Protein AF-F3GLW6-F1 (afdb_monomer_lite)

Secondary structure (DSSP, 8-state):
------------------HHHHHHHHHHHHHHHHHHHHHHTT-PPPPPPHHHHHHHHHS--TTTHHHHHHHHHHHHTT--SS-------HHHHHHHHHHHHHHHHHHHHHHHHHHT-

Radius of gyration: 22.94 Å; chains: 1; bounding box: 58×54×59 Å

Structure (mmCIF, N/CA/C/O backbone):
data_AF-F3GLW6-F1
#
_entry.id   AF-F3GLW6-F1
#
loop_
_atom_site.group_PDB
_atom_site.id
_atom_site.type_symbol
_atom_site.label_atom_id
_atom_site.label_alt_id
_atom_site.label_comp_id
_atom_site.label_asym_id
_atom_site.label_entity_id
_atom_site.label_seq_id
_atom_site.pdbx_PDB_ins_code
_atom_site.Cartn_x
_atom_site.Cartn_y
_atom_site.Cartn_z
_atom_site.occupancy
_atom_site.B_iso_or_equiv
_atom_site.auth_seq_id
_atom_site.auth_comp_id
_atom_site.auth_asym_id
_atom_site.auth_atom_id
_atom_site.pdbx_PDB_model_num
ATOM 1 N N . MET A 1 1 ? -41.812 40.020 32.770 1.00 47.31 1 MET A N 1
ATOM 2 C CA . MET A 1 1 ? -42.543 38.730 32.691 1.00 47.31 1 MET A CA 1
ATOM 3 C C . MET A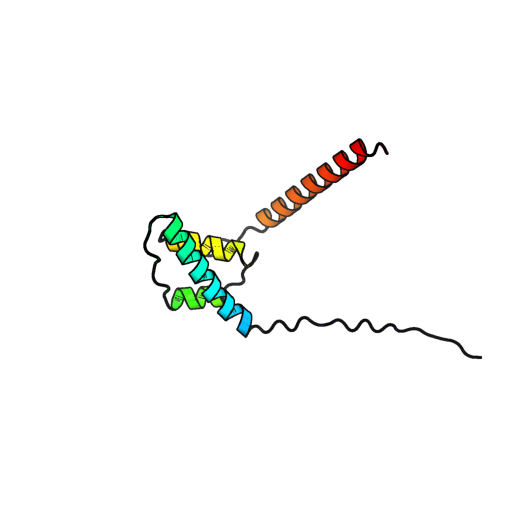 1 1 ? -42.822 38.491 31.211 1.00 47.31 1 MET A C 1
ATOM 5 O O . MET A 1 1 ? -43.441 39.357 30.624 1.00 47.31 1 MET A O 1
ATOM 9 N N . LYS A 1 2 ? -42.332 37.466 30.512 1.00 41.66 2 LYS A N 1
ATOM 10 C CA . LYS A 1 2 ? -41.922 36.108 30.886 1.00 41.66 2 LYS A CA 1
ATOM 11 C C . LYS A 1 2 ? -40.622 35.681 30.181 1.00 41.66 2 LYS A C 1
ATOM 13 O O . LYS A 1 2 ? -40.258 36.216 29.143 1.00 41.66 2 LYS A O 1
ATOM 18 N N . THR A 1 3 ? -39.999 34.719 30.840 1.00 45.59 3 THR A N 1
ATOM 19 C CA . THR A 1 3 ? -38.778 33.944 30.602 1.00 45.59 3 THR A CA 1
ATOM 20 C C . THR A 1 3 ? -38.964 32.830 29.555 1.00 45.59 3 THR A C 1
ATOM 22 O O . THR A 1 3 ? -40.109 32.522 29.213 1.00 45.59 3 THR A O 1
ATOM 25 N N . THR A 1 4 ? -37.827 32.191 29.210 1.00 43.56 4 THR A N 1
ATOM 26 C CA . THR A 1 4 ? -37.637 30.807 28.689 1.00 43.56 4 THR A CA 1
ATOM 27 C C . THR A 1 4 ? -37.522 30.749 27.157 1.00 43.56 4 THR A C 1
ATOM 29 O O . THR A 1 4 ? -38.322 31.377 26.475 1.00 43.56 4 THR A O 1
ATOM 32 N N . ASP A 1 5 ? -36.598 30.057 26.489 1.00 40.28 5 ASP A N 1
ATOM 33 C CA . ASP A 1 5 ? -35.423 29.204 26.771 1.00 40.28 5 ASP A CA 1
ATOM 34 C C . ASP A 1 5 ? -34.656 29.206 25.429 1.00 40.28 5 ASP A C 1
ATOM 36 O O . ASP A 1 5 ? -35.273 29.276 24.366 1.00 40.28 5 ASP A O 1
ATOM 40 N N . ASP A 1 6 ? -33.337 29.320 25.406 1.00 44.78 6 ASP A N 1
ATOM 41 C CA . ASP A 1 6 ? -32.449 28.170 25.188 1.00 44.78 6 ASP A CA 1
ATOM 42 C C . ASP A 1 6 ? -32.729 27.357 23.904 1.00 44.78 6 ASP A C 1
ATOM 44 O O . ASP A 1 6 ? -33.646 26.542 23.814 1.00 44.78 6 ASP A O 1
ATOM 48 N N . SER A 1 7 ? -31.892 27.572 22.888 1.00 35.91 7 SER A N 1
ATOM 49 C CA . SER A 1 7 ? -31.453 26.503 21.984 1.00 35.91 7 SER A CA 1
ATOM 50 C C . SER A 1 7 ? -30.299 26.998 21.129 1.00 35.91 7 SER A C 1
ATOM 52 O O . SER A 1 7 ? -30.454 27.551 20.038 1.00 35.91 7 SER A O 1
ATOM 54 N N . VAL A 1 8 ? -29.102 26.753 21.655 1.00 41.91 8 VAL A N 1
ATOM 55 C CA . VAL A 1 8 ? -27.869 26.637 20.884 1.00 41.91 8 VAL A CA 1
ATOM 56 C C . VAL A 1 8 ? -28.049 25.477 19.901 1.00 41.91 8 VAL A C 1
ATOM 58 O O . VAL A 1 8 ? -27.806 24.315 20.218 1.00 41.91 8 VAL A O 1
ATOM 61 N N . ALA A 1 9 ? -28.493 25.782 18.684 1.00 38.16 9 ALA A N 1
ATOM 62 C CA . ALA A 1 9 ? -28.455 24.828 17.588 1.00 38.16 9 ALA A CA 1
ATOM 63 C C . ALA A 1 9 ? -27.009 24.726 17.084 1.00 38.16 9 ALA A C 1
ATOM 65 O O . ALA A 1 9 ? -26.568 25.468 16.204 1.00 38.16 9 ALA A O 1
ATOM 66 N N . VAL A 1 10 ? -26.265 23.786 17.672 1.00 39.03 10 VAL A N 1
ATOM 67 C CA . VAL A 1 10 ? -25.039 23.220 17.106 1.00 39.03 10 VAL A CA 1
ATOM 68 C C . VAL A 1 10 ? -25.405 22.617 15.750 1.00 39.03 10 VAL A C 1
ATOM 70 O O . VAL A 1 10 ? -25.846 21.475 15.649 1.00 39.03 10 VAL A O 1
ATOM 73 N N . ALA A 1 11 ? -25.267 23.407 14.687 1.00 39.84 11 ALA A N 1
ATOM 74 C CA . ALA A 1 11 ? -25.414 22.928 13.325 1.00 39.84 11 ALA A CA 1
ATOM 75 C C . ALA A 1 11 ? -24.222 22.019 13.006 1.00 39.84 11 ALA A C 1
ATOM 77 O O . ALA A 1 11 ? -23.144 22.469 12.609 1.00 39.84 11 ALA A O 1
ATOM 78 N N . SER A 1 12 ? -24.432 20.720 13.214 1.00 41.44 12 SER A N 1
ATOM 79 C CA . SER A 1 12 ? -23.571 19.631 12.780 1.00 41.44 12 SER A CA 1
ATOM 80 C C . SER A 1 12 ? -23.203 19.832 11.312 1.00 41.44 12 SER A C 1
ATOM 82 O O . SER A 1 12 ? -24.010 19.615 10.405 1.00 41.44 12 SER A O 1
ATOM 84 N N . LYS A 1 13 ? -21.966 20.268 11.056 1.00 44.78 13 LYS A N 1
ATOM 85 C CA . LYS A 1 13 ? -21.407 20.307 9.709 1.00 44.78 13 LYS A CA 1
ATOM 86 C C . LYS A 1 13 ? -21.189 18.863 9.267 1.00 44.78 13 LYS A C 1
ATOM 88 O O . LYS A 1 13 ? -20.127 18.286 9.484 1.00 44.78 13 LYS A O 1
ATOM 93 N N . GLY A 1 14 ? -22.228 18.274 8.676 1.00 39.94 14 GLY A N 1
ATOM 94 C CA . GLY A 1 14 ? -22.143 17.003 7.973 1.00 39.94 14 GLY A CA 1
ATOM 95 C C . GLY A 1 14 ? -20.972 17.064 7.000 1.00 39.94 14 GLY A C 1
ATOM 96 O O . GLY A 1 14 ? -20.928 17.933 6.121 1.00 39.94 14 GLY A O 1
ATOM 97 N N . ARG A 1 15 ? -19.984 16.189 7.207 1.00 46.59 15 ARG A N 1
ATOM 98 C CA . ARG A 1 15 ? -18.874 16.025 6.275 1.00 46.59 15 ARG A CA 1
ATOM 99 C C . ARG A 1 15 ? -19.473 15.586 4.944 1.00 46.59 15 ARG A C 1
ATOM 101 O O . ARG A 1 15 ? -19.946 14.462 4.810 1.00 46.59 15 ARG A O 1
ATOM 108 N N . LYS A 1 16 ? -19.499 16.498 3.972 1.00 46.50 16 LYS A N 1
ATOM 109 C CA . LYS A 1 16 ? -19.815 16.178 2.581 1.00 46.50 16 LYS A CA 1
ATOM 110 C C . LYS A 1 16 ? -18.649 15.358 2.030 1.00 46.50 16 LYS A C 1
ATOM 112 O O . LYS A 1 16 ? -17.731 15.911 1.432 1.00 46.50 16 LYS A O 1
ATOM 117 N N . ASN A 1 17 ? -18.644 14.059 2.302 1.00 46.09 17 ASN A N 1
ATOM 118 C CA . ASN A 1 17 ? -17.699 13.134 1.695 1.00 46.09 17 ASN A CA 1
ATOM 119 C C . ASN A 1 17 ? -18.144 12.949 0.242 1.00 46.09 17 ASN A C 1
ATOM 121 O O . ASN A 1 17 ? -19.100 12.231 -0.028 1.00 46.09 17 ASN A O 1
ATOM 125 N N . ASN A 1 18 ? -17.514 13.678 -0.678 1.00 45.91 18 ASN A N 1
ATOM 126 C CA . ASN A 1 18 ? -17.740 13.521 -2.109 1.00 45.91 18 ASN A CA 1
ATOM 127 C C . ASN A 1 18 ? -17.043 12.222 -2.560 1.00 45.91 18 ASN A C 1
ATOM 129 O O . ASN A 1 18 ? -15.812 12.190 -2.536 1.00 45.91 18 ASN A O 1
ATOM 133 N N . PRO A 1 19 ? -17.769 11.154 -2.938 1.00 53.59 19 PRO A N 1
ATOM 134 C CA . PRO A 1 19 ? -17.175 9.832 -3.159 1.00 53.59 19 PRO A CA 1
ATOM 135 C C . PRO A 1 19 ? -16.266 9.768 -4.393 1.00 53.59 19 PRO A C 1
ATOM 137 O O . PRO A 1 19 ? -15.425 8.880 -4.483 1.00 53.59 19 PRO A O 1
ATOM 140 N N . GLU A 1 20 ? -16.416 10.692 -5.343 1.00 52.59 20 GLU A N 1
ATOM 141 C CA . GLU A 1 20 ? -15.638 10.679 -6.588 1.00 52.59 20 GLU A CA 1
ATOM 142 C C . GLU A 1 20 ? -14.178 11.077 -6.364 1.00 52.59 20 GLU A C 1
ATOM 144 O O . GLU A 1 20 ? -13.276 10.391 -6.836 1.00 52.59 20 GLU A O 1
ATOM 149 N N . LYS A 1 21 ? -13.937 12.106 -5.541 1.00 54.62 21 LYS A N 1
ATOM 150 C CA . LYS A 1 21 ? -12.588 12.645 -5.320 1.00 54.62 21 LYS A CA 1
ATOM 151 C C . LYS A 1 21 ? -11.664 11.623 -4.649 1.00 54.62 21 LYS A C 1
ATOM 153 O O . LYS A 1 21 ? -10.510 11.478 -5.020 1.00 54.62 21 LYS A O 1
ATOM 158 N N . THR A 1 22 ? -12.203 10.842 -3.714 1.00 65.00 22 THR A N 1
ATOM 159 C CA . THR A 1 22 ? -11.427 9.845 -2.964 1.00 65.00 22 THR A CA 1
ATOM 160 C C . THR A 1 22 ? -10.970 8.671 -3.832 1.00 65.00 22 THR A C 1
ATOM 162 O O . THR A 1 22 ? -9.912 8.106 -3.577 1.00 65.00 22 THR A O 1
ATOM 165 N N . ARG A 1 23 ? -11.739 8.291 -4.860 1.00 71.12 23 ARG A N 1
ATOM 166 C CA . ARG A 1 23 ? -11.406 7.147 -5.729 1.00 71.12 23 ARG A CA 1
ATOM 167 C C . ARG A 1 23 ? -10.251 7.455 -6.675 1.00 71.12 23 ARG A C 1
ATOM 169 O O . ARG A 1 23 ? -9.407 6.595 -6.904 1.00 71.12 23 ARG A O 1
ATOM 176 N N . GLU A 1 24 ? -10.213 8.674 -7.199 1.00 73.88 24 GLU A N 1
ATOM 177 C CA . GLU A 1 24 ? -9.127 9.155 -8.058 1.00 73.88 24 GLU A CA 1
ATOM 178 C C . GLU A 1 24 ? -7.832 9.336 -7.255 1.00 73.88 24 GLU A C 1
ATOM 180 O O . GLU A 1 24 ? -6.763 8.914 -7.702 1.00 73.88 24 GLU A O 1
ATOM 185 N N . ASP A 1 25 ? -7.945 9.852 -6.026 1.00 84.19 25 ASP A N 1
ATOM 186 C CA . ASP A 1 25 ? -6.822 9.985 -5.093 1.00 84.19 25 ASP A CA 1
ATOM 187 C C . ASP A 1 25 ? -6.194 8.615 -4.749 1.00 84.19 25 ASP A C 1
ATOM 189 O O . ASP A 1 25 ? -4.973 8.511 -4.622 1.00 84.19 25 ASP A O 1
ATOM 193 N N . ILE A 1 26 ? -6.995 7.543 -4.636 1.00 87.88 26 ILE A N 1
ATOM 194 C CA . ILE A 1 26 ? -6.500 6.182 -4.346 1.00 87.88 26 ILE A CA 1
ATOM 195 C C . ILE A 1 26 ? -5.554 5.682 -5.441 1.00 87.88 26 ILE A C 1
ATOM 197 O O . ILE A 1 26 ? -4.499 5.135 -5.119 1.00 87.88 26 ILE A O 1
ATOM 201 N N . LEU A 1 27 ? -5.900 5.862 -6.718 1.00 88.56 27 LEU A N 1
ATOM 202 C CA . LEU A 1 27 ? -5.057 5.394 -7.822 1.00 88.56 27 LEU A CA 1
ATOM 203 C C . LEU A 1 27 ? -3.743 6.177 -7.898 1.00 88.56 27 LEU A C 1
ATOM 205 O O . LEU A 1 27 ? -2.681 5.566 -7.982 1.00 88.56 27 LEU A O 1
ATOM 209 N N . GLN A 1 28 ? -3.797 7.506 -7.780 1.00 89.06 28 GLN A N 1
ATOM 210 C CA . GLN A 1 28 ? -2.589 8.342 -7.776 1.00 89.06 28 GLN A CA 1
ATOM 211 C C . GLN A 1 28 ? -1.657 7.982 -6.614 1.00 89.06 28 GLN A C 1
ATOM 213 O O . GLN A 1 28 ? -0.441 7.859 -6.776 1.00 89.06 28 GLN A O 1
ATOM 218 N N . LEU A 1 29 ? -2.229 7.778 -5.427 1.00 90.56 29 LEU A N 1
ATOM 219 C CA . LEU A 1 29 ? -1.463 7.429 -4.240 1.00 90.56 29 LEU A CA 1
ATOM 220 C C . LEU A 1 29 ? -0.883 6.010 -4.336 1.00 90.56 29 LEU A C 1
ATOM 222 O O . LEU A 1 29 ? 0.249 5.775 -3.908 1.00 90.56 29 LEU A O 1
ATOM 226 N N . PHE A 1 30 ? -1.627 5.078 -4.934 1.00 91.75 30 PHE A N 1
ATOM 227 C CA . PHE A 1 30 ? -1.145 3.735 -5.230 1.00 91.75 30 PHE A CA 1
ATOM 228 C C . PHE A 1 30 ? 0.059 3.767 -6.172 1.00 91.75 30 PHE A C 1
ATOM 230 O O . PHE A 1 30 ? 1.081 3.160 -5.862 1.00 91.75 30 PHE A O 1
ATOM 237 N N . GLU A 1 31 ? -0.037 4.494 -7.288 1.00 91.88 31 GLU A N 1
ATOM 238 C CA . GLU A 1 31 ? 1.053 4.634 -8.259 1.00 91.88 31 GLU A CA 1
ATOM 239 C C . GLU A 1 31 ? 2.311 5.213 -7.611 1.00 91.88 31 GLU A C 1
ATOM 241 O O . GLU A 1 31 ? 3.408 4.682 -7.792 1.00 91.88 31 GLU A O 1
ATOM 246 N N . HIS A 1 32 ? 2.152 6.246 -6.784 1.00 93.06 32 HIS A N 1
ATOM 247 C CA . HIS A 1 32 ? 3.254 6.824 -6.023 1.00 93.06 32 HIS A CA 1
ATOM 248 C C . HIS A 1 32 ? 3.931 5.791 -5.103 1.00 93.06 32 HIS A C 1
ATOM 250 O O . HIS A 1 32 ? 5.159 5.664 -5.094 1.00 93.06 32 HIS A O 1
ATOM 256 N N . PHE A 1 33 ? 3.156 5.005 -4.346 1.00 93.06 33 PHE A N 1
ATOM 257 C CA . PHE A 1 33 ? 3.727 3.950 -3.502 1.00 93.06 33 PHE A CA 1
ATOM 258 C C . PHE A 1 33 ? 4.340 2.810 -4.307 1.00 93.06 33 PHE A C 1
ATOM 260 O O . PHE A 1 33 ? 5.356 2.258 -3.883 1.00 93.06 33 PHE A O 1
ATOM 267 N N . LEU A 1 34 ? 3.766 2.467 -5.456 1.00 93.25 34 LEU A N 1
ATOM 268 C CA . LEU A 1 34 ? 4.300 1.450 -6.346 1.00 93.25 34 LEU A CA 1
ATOM 269 C C . LEU A 1 34 ? 5.677 1.861 -6.868 1.00 93.25 34 LEU A C 1
ATOM 271 O O . LEU A 1 34 ? 6.611 1.067 -6.792 1.00 93.25 34 LEU A O 1
ATOM 275 N N . GLN A 1 35 ? 5.831 3.108 -7.315 1.00 93.12 35 GLN A N 1
ATOM 276 C CA . GLN A 1 35 ? 7.117 3.656 -7.751 1.00 93.12 35 GLN A CA 1
ATOM 277 C C . GLN A 1 35 ? 8.153 3.630 -6.622 1.00 93.12 35 GLN A C 1
ATOM 279 O O . GLN A 1 35 ? 9.236 3.077 -6.798 1.00 93.12 35 GLN A O 1
ATOM 284 N N . LEU A 1 36 ? 7.804 4.143 -5.436 1.00 93.81 36 LEU A N 1
ATOM 285 C CA . LEU A 1 36 ? 8.674 4.112 -4.252 1.00 93.81 36 LEU A CA 1
ATOM 286 C C . LEU A 1 36 ? 9.112 2.693 -3.879 1.00 93.81 36 LEU A C 1
ATOM 288 O O . LEU A 1 36 ? 10.271 2.460 -3.540 1.00 93.81 36 LEU A O 1
ATOM 292 N N . SER A 1 37 ? 8.181 1.743 -3.927 1.00 91.94 37 SER A N 1
ATOM 293 C CA . SER A 1 37 ? 8.445 0.345 -3.588 1.00 91.94 37 SER A CA 1
ATOM 294 C C . SER A 1 37 ? 9.348 -0.310 -4.624 1.00 91.94 37 SER A C 1
ATOM 296 O O . SER A 1 37 ? 10.296 -0.996 -4.259 1.00 91.94 37 SER A O 1
ATOM 298 N N . SER A 1 38 ? 9.095 -0.051 -5.905 1.00 91.75 38 SER A N 1
ATOM 299 C CA . SER A 1 38 ? 9.880 -0.589 -7.018 1.00 91.75 38 SER A CA 1
ATOM 300 C C . SER A 1 38 ? 11.319 -0.070 -6.971 1.00 91.75 38 SER A C 1
ATOM 302 O O . SER A 1 38 ? 12.251 -0.865 -7.029 1.00 91.75 38 SER A O 1
ATOM 304 N N . LEU A 1 39 ? 11.507 1.228 -6.695 1.00 93.12 39 LEU A N 1
ATOM 305 C CA . LEU A 1 39 ? 12.823 1.824 -6.432 1.00 93.12 39 LEU A CA 1
ATOM 306 C C . LEU A 1 39 ? 13.521 1.176 -5.228 1.00 93.12 39 LEU A C 1
ATOM 308 O O . LEU A 1 39 ? 14.699 0.841 -5.300 1.00 93.12 39 LEU A O 1
ATOM 312 N N . ARG A 1 40 ? 12.799 0.966 -4.119 1.00 92.56 40 ARG A N 1
ATOM 313 C CA . ARG A 1 40 ? 13.353 0.343 -2.904 1.00 92.56 40 ARG A CA 1
ATOM 314 C C . ARG A 1 40 ? 13.800 -1.101 -3.133 1.00 92.56 40 ARG A C 1
ATOM 316 O O . ARG A 1 40 ? 14.718 -1.563 -2.463 1.00 92.56 40 ARG A O 1
ATOM 323 N N . PHE A 1 41 ? 13.125 -1.818 -4.025 1.00 91.25 41 PHE A N 1
ATOM 324 C CA . PHE A 1 41 ? 13.413 -3.215 -4.335 1.00 91.25 41 PHE A CA 1
ATOM 325 C C . PHE A 1 41 ? 14.319 -3.401 -5.558 1.00 91.25 41 PHE A C 1
ATOM 327 O O . PHE A 1 41 ? 14.571 -4.548 -5.920 1.00 91.25 41 PHE A O 1
ATOM 334 N N . ASP A 1 42 ? 14.797 -2.308 -6.163 1.00 92.38 42 ASP A N 1
ATOM 335 C CA . ASP A 1 42 ? 15.574 -2.302 -7.409 1.00 92.38 42 ASP A CA 1
ATOM 336 C C . ASP A 1 42 ? 14.877 -3.090 -8.533 1.00 92.38 42 ASP A C 1
ATOM 338 O O . ASP A 1 42 ? 15.432 -3.984 -9.173 1.00 92.38 42 ASP A O 1
ATOM 342 N N . ARG A 1 43 ? 13.581 -2.810 -8.711 1.00 89.44 43 ARG A N 1
ATOM 343 C CA . ARG A 1 43 ? 12.719 -3.446 -9.712 1.00 89.44 43 ARG A CA 1
ATOM 344 C C . ARG A 1 43 ? 12.015 -2.415 -10.570 1.00 89.44 43 ARG A C 1
ATOM 346 O O . ARG A 1 43 ? 11.766 -1.287 -10.150 1.00 89.44 43 ARG A O 1
ATOM 353 N N . GLU A 1 44 ? 11.642 -2.845 -11.766 1.00 87.31 44 GLU A N 1
ATOM 354 C CA . GLU A 1 44 ? 10.768 -2.067 -12.631 1.00 87.31 44 GLU A CA 1
ATOM 355 C C . GLU A 1 44 ? 9.326 -2.111 -12.097 1.00 87.31 44 GLU A C 1
ATOM 357 O O . GLU A 1 44 ? 8.848 -3.193 -11.728 1.00 87.31 44 GLU A O 1
ATOM 362 N N . PRO A 1 45 ? 8.625 -0.964 -12.017 1.00 86.12 45 PRO A N 1
ATOM 363 C CA . PRO A 1 45 ? 7.253 -0.935 -11.544 1.00 86.12 45 PRO A CA 1
ATOM 364 C C . PRO A 1 45 ? 6.339 -1.727 -12.491 1.00 86.12 45 PRO A C 1
ATOM 366 O O . PRO A 1 45 ? 6.280 -1.423 -13.684 1.00 86.12 45 PRO A O 1
ATOM 369 N N . PRO A 1 46 ? 5.601 -2.729 -11.984 1.00 86.38 46 PRO A N 1
ATOM 370 C CA . PRO A 1 46 ? 4.670 -3.492 -12.800 1.00 86.38 46 PRO A CA 1
ATOM 371 C C . PRO A 1 46 ? 3.530 -2.612 -13.313 1.00 86.38 46 PRO A C 1
ATOM 373 O O . PRO A 1 46 ? 3.055 -1.704 -12.629 1.00 86.38 46 PRO A O 1
ATOM 376 N N . VAL A 1 47 ? 3.059 -2.916 -14.522 1.00 86.00 47 VAL A N 1
ATOM 377 C CA . VAL A 1 47 ? 1.950 -2.191 -15.146 1.00 86.00 47 VAL A CA 1
ATOM 378 C C . VAL A 1 47 ? 0.651 -2.492 -14.403 1.00 86.00 47 VAL A C 1
ATOM 380 O O . VAL A 1 47 ? 0.293 -3.651 -14.187 1.00 86.00 47 VAL A O 1
ATOM 383 N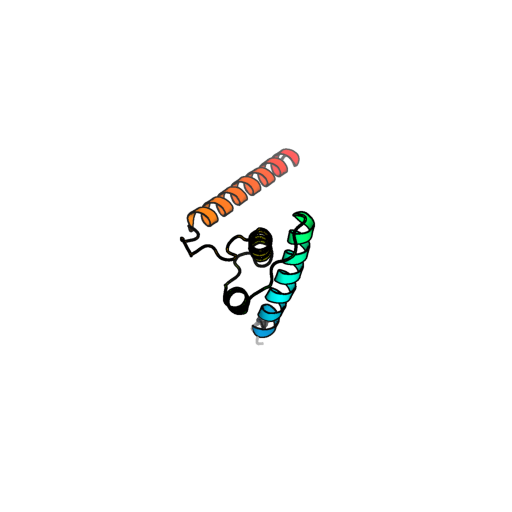 N . LEU A 1 48 ? -0.072 -1.434 -14.042 1.00 85.56 48 LEU A N 1
ATOM 384 C CA . LEU A 1 48 ? -1.400 -1.540 -13.457 1.00 85.56 48 LEU A CA 1
ATOM 385 C C . LEU A 1 48 ? -2.414 -1.935 -14.541 1.00 85.56 48 LEU A C 1
ATOM 387 O O . LEU A 1 48 ? -2.637 -1.185 -15.493 1.00 85.56 48 LEU A O 1
ATOM 391 N N . ASP A 1 49 ? -3.044 -3.101 -14.408 1.00 87.00 49 ASP A N 1
ATOM 392 C CA . ASP A 1 49 ? -4.109 -3.518 -15.318 1.00 87.00 49 ASP A CA 1
ATOM 393 C C . ASP A 1 49 ? -5.474 -2.932 -14.908 1.00 87.00 49 ASP A C 1
ATOM 395 O O . ASP A 1 49 ? -5.696 -2.478 -13.780 1.00 87.00 49 ASP A O 1
ATOM 399 N N . ARG A 1 50 ? -6.427 -2.938 -15.849 1.00 85.19 50 ARG A N 1
ATOM 400 C CA . ARG A 1 50 ? -7.765 -2.363 -15.630 1.00 85.19 50 ARG A CA 1
ATOM 401 C C . ARG A 1 50 ? -8.555 -3.109 -14.545 1.00 85.19 50 ARG A C 1
ATOM 403 O O . ARG A 1 50 ? -9.407 -2.521 -13.884 1.00 85.19 50 ARG A O 1
ATOM 410 N N . GLN A 1 51 ? -8.297 -4.403 -14.365 1.00 85.06 51 GLN A N 1
ATOM 411 C CA . GLN A 1 51 ? -8.962 -5.196 -13.337 1.00 85.06 51 GLN A CA 1
ATOM 412 C C . GLN A 1 51 ? -8.454 -4.821 -11.939 1.00 85.06 51 GLN A C 1
ATOM 414 O O . GLN A 1 51 ? -9.263 -4.596 -11.039 1.00 85.06 51 GLN A O 1
ATOM 419 N N . THR A 1 52 ? -7.138 -4.684 -11.754 1.00 85.44 52 THR A N 1
ATOM 420 C CA . THR A 1 52 ? -6.558 -4.249 -10.475 1.00 85.44 52 THR A CA 1
ATOM 421 C C . THR A 1 52 ? -6.955 -2.817 -10.153 1.00 85.44 52 THR A C 1
ATOM 423 O O . THR A 1 52 ? -7.313 -2.549 -9.009 1.00 85.44 52 THR A O 1
ATOM 426 N N . SER A 1 53 ? -6.983 -1.910 -11.137 1.00 88.06 53 SER A N 1
ATOM 427 C CA . SER A 1 53 ? -7.438 -0.533 -10.909 1.00 88.06 53 SER A CA 1
ATOM 428 C C . SER A 1 53 ? -8.899 -0.470 -10.459 1.00 88.06 53 SER A C 1
ATOM 430 O O . SER A 1 53 ? -9.208 0.197 -9.473 1.00 88.06 53 SER A O 1
ATOM 432 N N . SER A 1 54 ? -9.787 -1.236 -11.103 1.00 85.88 54 SER A N 1
ATOM 433 C CA . SER A 1 54 ? -11.186 -1.348 -10.680 1.00 85.88 54 SER A CA 1
ATOM 434 C C . SER A 1 54 ? -11.301 -1.884 -9.252 1.00 85.88 54 SER A C 1
ATOM 436 O O . SER A 1 54 ? -12.074 -1.346 -8.462 1.00 85.88 54 SER A O 1
ATOM 438 N N . ASN A 1 55 ? -10.510 -2.903 -8.902 1.00 85.62 55 ASN A N 1
ATOM 439 C CA . ASN A 1 55 ? -10.505 -3.477 -7.558 1.00 85.62 55 ASN A CA 1
ATOM 440 C C . ASN A 1 55 ? -9.992 -2.481 -6.507 1.00 85.62 55 ASN A C 1
ATOM 442 O O . ASN A 1 55 ? -10.577 -2.382 -5.434 1.00 85.62 55 ASN A O 1
ATOM 446 N N . LEU A 1 56 ? -8.944 -1.705 -6.813 1.00 86.88 56 LEU A N 1
ATOM 447 C CA . LEU A 1 56 ? -8.423 -0.648 -5.932 1.00 86.88 56 LEU A CA 1
ATOM 448 C C . LEU A 1 56 ? -9.480 0.424 -5.641 1.00 86.88 56 LEU A C 1
ATOM 450 O O . LEU A 1 56 ? -9.582 0.898 -4.510 1.00 86.88 56 LEU A O 1
ATOM 454 N N . MET A 1 57 ? -10.286 0.781 -6.643 1.00 85.56 57 MET A N 1
ATOM 455 C CA . MET A 1 57 ? -11.356 1.771 -6.499 1.00 85.56 57 MET A CA 1
ATOM 456 C C . MET A 1 57 ? -12.589 1.238 -5.758 1.00 85.56 57 MET A C 1
ATOM 458 O O . MET A 1 57 ? -13.317 2.030 -5.158 1.00 85.56 57 MET A O 1
ATOM 462 N N . SER A 1 58 ? -12.857 -0.070 -5.828 1.00 83.06 58 SER A N 1
ATOM 463 C CA . SER A 1 58 ? -14.023 -0.698 -5.192 1.00 83.06 58 SER A CA 1
ATOM 464 C C . SER A 1 58 ? -13.756 -1.228 -3.784 1.00 83.06 58 SER A C 1
ATOM 466 O O . SER A 1 58 ? -14.705 -1.582 -3.091 1.00 83.06 58 SER A O 1
ATOM 468 N N . HIS A 1 59 ? -12.492 -1.354 -3.380 1.00 80.88 59 HIS A N 1
ATOM 469 C CA . HIS A 1 59 ? -12.125 -1.895 -2.076 1.00 80.88 59 HIS A CA 1
ATOM 470 C C . HIS A 1 59 ? -12.319 -0.840 -0.980 1.00 80.88 59 HIS A C 1
ATOM 472 O O . HIS A 1 59 ? -11.843 0.290 -1.097 1.00 80.88 59 HIS A O 1
ATOM 478 N N . ASP A 1 60 ? -12.971 -1.221 0.118 1.00 72.44 60 ASP A N 1
ATOM 479 C CA . ASP A 1 60 ? -12.992 -0.404 1.329 1.00 72.44 60 ASP A CA 1
ATOM 480 C C . ASP A 1 60 ? -11.595 -0.440 1.950 1.00 72.44 60 ASP A C 1
ATOM 482 O O . ASP A 1 60 ? -11.050 -1.518 2.152 1.00 72.44 60 ASP A O 1
ATOM 486 N N . TRP A 1 61 ? -10.971 0.703 2.225 1.00 77.19 61 TRP A N 1
ATOM 487 C CA . TRP A 1 61 ? -9.592 0.765 2.728 1.00 77.19 61 TRP A CA 1
ATOM 488 C C . TRP A 1 61 ? -9.557 0.930 4.261 1.00 77.19 61 TRP A C 1
ATOM 490 O O . TRP A 1 61 ? -9.384 2.052 4.746 1.00 77.19 61 TRP A O 1
ATOM 500 N N . PRO A 1 62 ? -9.705 -0.139 5.077 1.00 65.19 62 PRO A N 1
ATOM 501 C CA . PRO A 1 62 ? -9.629 -0.033 6.530 1.00 65.19 62 PRO A CA 1
ATOM 502 C C . PRO A 1 62 ? -8.192 0.320 6.932 1.00 65.19 62 PRO A C 1
ATOM 504 O O . PRO A 1 62 ? -7.282 -0.490 6.813 1.00 65.19 62 PRO A O 1
ATOM 507 N N . GLY A 1 63 ? -7.960 1.559 7.368 1.00 68.69 63 GLY A N 1
ATOM 508 C CA . GLY A 1 63 ? -6.605 2.080 7.606 1.00 68.69 63 GLY A CA 1
ATOM 509 C C . GLY A 1 63 ? -6.015 2.887 6.440 1.00 68.69 63 GLY A C 1
ATOM 510 O O . GLY A 1 63 ? -4.821 3.199 6.470 1.00 68.69 63 GLY A O 1
ATOM 511 N N . ASN A 1 64 ? -6.852 3.251 5.454 1.00 72.06 64 ASN A N 1
ATOM 512 C CA . ASN A 1 64 ? -6.620 4.145 4.311 1.00 72.06 64 ASN A CA 1
ATOM 513 C C . ASN A 1 64 ? -5.249 3.978 3.645 1.00 72.06 64 ASN A C 1
ATOM 515 O O . ASN A 1 64 ? -5.076 3.204 2.710 1.00 72.06 64 ASN A O 1
ATOM 519 N N . VAL A 1 65 ? -4.259 4.724 4.125 1.00 80.12 65 VAL A N 1
ATOM 520 C CA . VAL A 1 65 ? -2.967 4.881 3.456 1.00 80.12 65 VAL A CA 1
ATOM 521 C C . VAL A 1 65 ? -2.029 3.713 3.749 1.00 80.12 65 VAL A C 1
ATOM 523 O O . VAL A 1 65 ? -1.232 3.329 2.893 1.00 80.12 65 VAL A O 1
ATOM 526 N N . ARG A 1 66 ? -2.109 3.126 4.952 1.00 83.06 66 ARG A N 1
ATOM 527 C CA . ARG A 1 66 ? -1.172 2.071 5.359 1.00 83.06 66 ARG A CA 1
ATOM 528 C C . ARG A 1 66 ? -1.434 0.775 4.602 1.00 83.06 66 ARG A C 1
ATOM 530 O O . ARG A 1 66 ? -0.486 0.165 4.119 1.00 83.06 66 ARG A O 1
ATOM 537 N N . GLU A 1 67 ? -2.701 0.395 4.457 1.00 84.81 67 GLU A N 1
ATOM 538 C CA . GLU A 1 67 ? -3.075 -0.780 3.667 1.00 84.81 67 GLU A CA 1
ATOM 539 C C . GLU A 1 67 ? -2.823 -0.561 2.174 1.00 84.81 67 GLU A C 1
ATOM 541 O O . GLU A 1 67 ? -2.250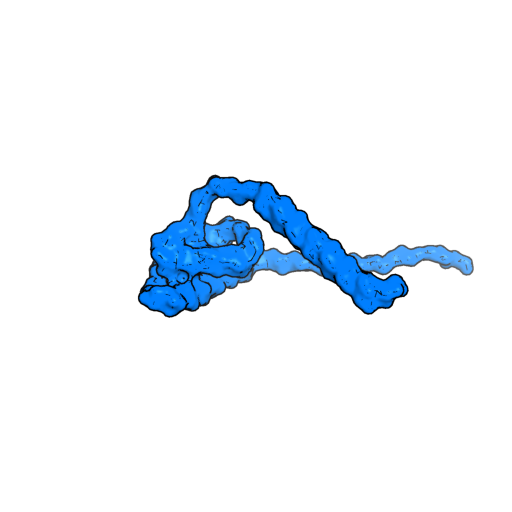 -1.438 1.534 1.00 84.81 67 GLU A O 1
ATOM 546 N N . LEU A 1 68 ? -3.122 0.627 1.630 1.00 87.50 68 LEU A N 1
ATOM 547 C CA . LEU A 1 68 ? -2.815 0.954 0.232 1.00 87.50 68 LEU A CA 1
ATOM 548 C C . LEU A 1 68 ? -1.323 0.800 -0.082 1.00 87.50 68 LEU A C 1
ATOM 550 O O . LEU A 1 68 ? -0.950 0.175 -1.074 1.00 87.50 68 LEU A O 1
ATOM 554 N N . ARG A 1 69 ? -0.460 1.311 0.803 1.00 88.75 69 ARG A N 1
ATOM 555 C CA . ARG A 1 69 ? 0.989 1.124 0.702 1.00 88.75 69 ARG A CA 1
ATOM 556 C C . ARG A 1 69 ? 1.371 -0.354 0.756 1.00 88.75 69 ARG A C 1
ATOM 558 O O . ARG A 1 69 ? 2.200 -0.791 -0.031 1.00 88.75 69 ARG A O 1
ATOM 565 N N . ASN A 1 70 ? 0.777 -1.123 1.664 1.00 88.75 70 ASN A N 1
ATOM 566 C CA . ASN A 1 70 ? 1.067 -2.548 1.824 1.00 88.75 70 ASN A CA 1
ATOM 567 C C . ASN A 1 70 ? 0.703 -3.343 0.556 1.00 88.75 70 ASN A C 1
ATOM 569 O O . ASN A 1 70 ? 1.445 -4.227 0.127 1.00 88.75 70 ASN A O 1
ATOM 573 N N . VAL A 1 71 ? -0.423 -2.996 -0.070 1.00 89.56 71 VAL A N 1
ATOM 574 C CA . VAL A 1 71 ? -0.864 -3.547 -1.357 1.00 89.56 71 VAL A CA 1
ATOM 575 C C . VAL A 1 71 ? 0.100 -3.151 -2.481 1.00 89.56 71 VAL A C 1
ATOM 577 O O . VAL A 1 71 ? 0.507 -4.019 -3.251 1.00 89.56 71 VAL A O 1
ATOM 580 N N . ALA A 1 72 ? 0.534 -1.889 -2.546 1.00 90.69 72 ALA A N 1
ATOM 581 C CA . ALA A 1 72 ? 1.500 -1.420 -3.544 1.00 90.69 72 ALA A CA 1
ATOM 582 C C . ALA A 1 72 ? 2.877 -2.089 -3.399 1.00 90.69 72 ALA A C 1
ATOM 584 O O . ALA A 1 72 ? 3.472 -2.504 -4.390 1.00 90.69 72 ALA A O 1
ATOM 585 N N . GLU A 1 73 ? 3.357 -2.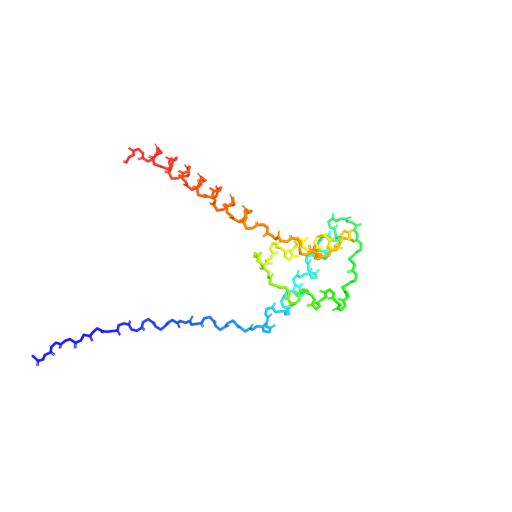266 -2.165 1.00 90.94 73 GLU A N 1
ATOM 586 C CA . GLU A 1 73 ? 4.610 -2.968 -1.868 1.00 90.94 73 GLU A CA 1
ATOM 587 C C . GLU A 1 73 ? 4.552 -4.437 -2.314 1.00 90.94 73 GLU A C 1
ATOM 589 O O . GLU A 1 73 ? 5.502 -4.945 -2.908 1.00 90.94 73 GLU A O 1
ATOM 594 N N . ARG A 1 74 ? 3.423 -5.120 -2.083 1.00 89.19 74 ARG A N 1
ATOM 595 C CA . ARG A 1 74 ? 3.191 -6.490 -2.575 1.00 89.19 74 ARG A CA 1
ATOM 596 C C . ARG A 1 74 ? 3.172 -6.540 -4.098 1.00 89.19 74 ARG A C 1
ATOM 598 O O . ARG A 1 74 ? 3.826 -7.403 -4.681 1.00 89.19 74 ARG A O 1
ATOM 605 N N . PHE A 1 75 ? 2.453 -5.610 -4.721 1.00 89.81 75 PHE A N 1
ATOM 606 C CA . PHE A 1 75 ? 2.337 -5.540 -6.172 1.00 89.81 75 PHE A CA 1
ATOM 607 C C . PHE A 1 75 ? 3.708 -5.320 -6.825 1.00 89.81 75 PHE A C 1
ATOM 609 O O . PHE A 1 75 ? 4.054 -6.057 -7.742 1.00 89.81 75 PHE A O 1
ATOM 616 N N . ALA A 1 76 ? 4.548 -4.432 -6.274 1.00 90.19 76 ALA A N 1
ATOM 617 C CA . ALA A 1 76 ? 5.932 -4.207 -6.718 1.00 90.19 76 ALA A CA 1
ATOM 618 C C . ALA A 1 76 ? 6.802 -5.480 -6.704 1.00 90.19 76 ALA A C 1
ATOM 620 O O . ALA A 1 76 ? 7.719 -5.638 -7.509 1.00 90.19 76 ALA A O 1
ATOM 621 N N . LEU A 1 77 ? 6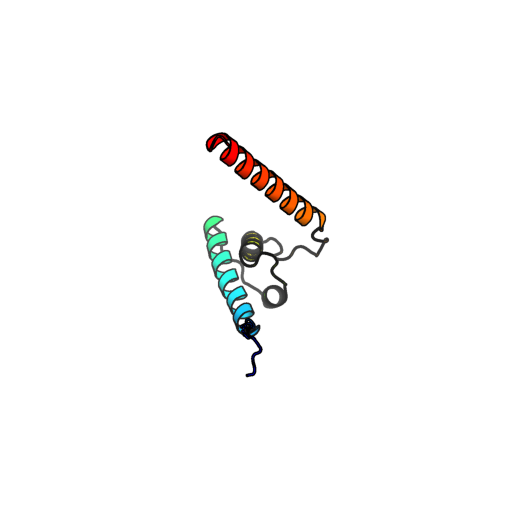.522 -6.411 -5.788 1.00 88.44 77 LEU A N 1
ATOM 622 C CA . LEU A 1 77 ? 7.229 -7.689 -5.682 1.00 88.44 77 LEU A CA 1
ATOM 623 C C . LEU A 1 77 ? 6.681 -8.769 -6.633 1.00 88.44 77 LEU A C 1
ATOM 625 O O . LEU A 1 77 ? 7.231 -9.871 -6.669 1.00 88.44 77 LEU A O 1
ATOM 629 N N . GLY A 1 78 ? 5.630 -8.470 -7.404 1.00 85.19 78 GLY A N 1
ATOM 630 C CA . GLY A 1 78 ? 4.926 -9.430 -8.259 1.00 85.19 78 GLY A CA 1
ATOM 631 C C . GLY A 1 78 ? 3.954 -10.332 -7.493 1.00 85.19 78 GLY A C 1
ATOM 632 O O . GLY A 1 78 ? 3.554 -11.380 -7.996 1.00 85.19 78 GLY A O 1
ATOM 633 N N . LEU A 1 79 ? 3.593 -9.960 -6.261 1.00 84.88 79 LEU A N 1
ATOM 634 C CA . LEU A 1 79 ? 2.602 -10.677 -5.464 1.00 84.88 79 LEU A CA 1
ATOM 635 C C . LEU A 1 79 ? 1.193 -10.141 -5.762 1.00 84.88 79 LEU A C 1
ATOM 637 O O . LEU A 1 79 ? 1.039 -8.961 -6.088 1.00 84.88 79 LEU A O 1
ATOM 641 N N . PRO A 1 80 ? 0.143 -10.969 -5.606 1.00 77.81 80 PRO A N 1
ATOM 642 C CA . PRO A 1 80 ? -1.229 -10.511 -5.780 1.00 77.81 80 PRO A CA 1
ATOM 643 C C . PRO A 1 80 ? -1.536 -9.341 -4.834 1.00 77.81 80 PRO A C 1
ATOM 645 O O . PRO A 1 80 ? -1.332 -9.440 -3.620 1.00 77.81 80 PRO A O 1
ATOM 648 N N . ALA A 1 81 ? -2.029 -8.241 -5.415 1.00 72.38 81 ALA A N 1
ATOM 649 C CA . ALA A 1 81 ? -2.372 -7.005 -4.710 1.00 72.38 81 ALA A CA 1
ATOM 650 C C . ALA A 1 81 ? -3.396 -7.266 -3.592 1.00 72.38 81 ALA A C 1
ATOM 652 O O . ALA A 1 81 ? -3.203 -6.876 -2.442 1.00 72.38 81 ALA A O 1
ATOM 653 N N . PHE A 1 82 ? -4.444 -8.020 -3.910 1.00 74.75 82 PHE A N 1
ATOM 654 C CA . PHE A 1 82 ? -5.467 -8.417 -2.955 1.00 74.75 82 PHE A CA 1
ATOM 655 C C . PHE A 1 82 ? -5.259 -9.876 -2.571 1.00 74.75 82 PHE A C 1
ATOM 657 O O . PHE A 1 82 ? -5.185 -10.757 -3.431 1.00 74.75 82 PHE A O 1
ATOM 664 N N . LYS A 1 83 ? -5.181 -10.154 -1.268 1.00 66.19 83 LYS A N 1
ATOM 665 C CA . LYS A 1 83 ? -5.345 -11.527 -0.792 1.00 66.19 83 LYS A CA 1
ATOM 666 C C . LYS A 1 83 ? -6.797 -11.925 -1.054 1.00 66.19 83 LYS A C 1
ATOM 668 O O . LYS A 1 83 ? -7.695 -11.140 -0.759 1.00 66.19 83 LYS A O 1
ATOM 673 N N . GLN A 1 84 ? -7.034 -13.129 -1.580 1.00 54.66 84 GLN A N 1
ATOM 674 C CA . GLN A 1 84 ? -8.376 -13.715 -1.538 1.00 54.66 84 GLN A CA 1
ATOM 675 C C . GLN A 1 84 ? -8.879 -13.599 -0.099 1.00 54.66 84 GLN A C 1
ATOM 677 O O . GLN A 1 84 ? -8.119 -13.902 0.823 1.00 54.66 84 GLN A O 1
ATOM 682 N N . SER A 1 85 ? -10.092 -13.073 0.070 1.00 49.09 85 SER A N 1
ATOM 683 C CA . SER A 1 85 ? -10.712 -12.769 1.358 1.00 49.09 85 SER A CA 1
ATOM 684 C C . SER A 1 85 ? -10.852 -14.035 2.210 1.00 49.09 85 SER A C 1
ATOM 686 O O . SER A 1 85 ? -11.905 -14.654 2.293 1.00 49.09 85 SER A O 1
ATOM 688 N N . GLY A 1 86 ? -9.761 -14.459 2.834 1.00 47.22 86 GLY A N 1
ATOM 689 C CA . GLY A 1 86 ? -9.799 -15.185 4.083 1.00 47.22 86 GLY A CA 1
ATOM 690 C C . GLY A 1 86 ? -9.967 -14.117 5.140 1.00 47.22 86 GLY A C 1
ATOM 691 O O . GLY A 1 86 ? -8.977 -13.495 5.513 1.00 47.22 86 GLY A O 1
ATOM 692 N N . THR A 1 87 ? -11.226 -13.843 5.494 1.00 44.41 87 THR A N 1
ATOM 693 C CA . THR A 1 87 ? -11.681 -13.185 6.726 1.00 44.41 87 THR A CA 1
ATOM 694 C C . THR A 1 87 ? -10.555 -12.507 7.506 1.00 44.41 87 THR A C 1
ATOM 696 O O . THR A 1 87 ? -9.779 -13.186 8.188 1.00 44.41 87 THR A O 1
ATOM 699 N N . VAL A 1 88 ? -10.465 -11.176 7.445 1.00 51.94 88 VAL A N 1
ATOM 700 C CA . VAL A 1 88 ? -9.735 -10.436 8.480 1.00 51.94 88 VAL A CA 1
ATOM 701 C C . VAL A 1 88 ? -10.413 -10.826 9.790 1.00 51.94 88 VAL A C 1
ATOM 703 O O . VAL A 1 88 ? -11.556 -10.457 10.032 1.00 51.94 88 VAL A O 1
ATOM 706 N N . SER A 1 89 ? -9.780 -11.718 10.550 1.00 50.59 89 SER A N 1
ATOM 707 C CA . SER A 1 89 ? -10.370 -12.266 11.763 1.00 50.59 89 SER A CA 1
ATOM 708 C C . SER A 1 89 ? -10.529 -11.096 12.727 1.00 50.59 89 SER A C 1
ATOM 710 O O . SER A 1 89 ? -9.525 -10.485 13.090 1.00 50.59 89 SER A O 1
ATOM 712 N N . GLU A 1 90 ? -11.765 -10.772 13.114 1.00 53.59 90 GLU A N 1
ATOM 713 C CA . GLU A 1 90 ? -12.108 -9.702 14.071 1.00 53.59 90 GLU A CA 1
ATOM 714 C C . GLU A 1 90 ? -11.257 -9.775 15.356 1.00 53.59 90 GLU A C 1
ATOM 716 O O . GLU A 1 90 ? -10.977 -8.763 15.996 1.00 53.59 90 GLU A O 1
ATOM 721 N N . ASN A 1 91 ? -10.723 -10.961 15.664 1.00 53.56 91 ASN A N 1
ATOM 722 C CA . ASN A 1 91 ? -9.732 -11.204 16.709 1.00 53.56 91 ASN A CA 1
ATOM 723 C C . ASN A 1 91 ? -8.454 -10.349 16.609 1.00 53.56 91 ASN A C 1
ATOM 725 O O . ASN A 1 91 ? -7.885 -10.007 17.642 1.00 53.56 91 ASN A O 1
ATOM 729 N N . GLN A 1 92 ? -7.984 -9.970 15.414 1.00 56.94 92 GLN A N 1
ATOM 730 C CA . GLN A 1 92 ? -6.810 -9.089 15.291 1.00 56.94 92 GLN A CA 1
ATOM 731 C C . GLN A 1 92 ? -7.126 -7.650 15.718 1.00 56.94 92 GLN A C 1
ATOM 733 O O . GLN A 1 92 ? -6.282 -6.983 16.315 1.00 56.94 92 GLN A O 1
ATOM 738 N N . SER A 1 93 ? -8.342 -7.178 15.437 1.00 57.56 93 SER A N 1
ATOM 739 C CA . SER A 1 93 ? -8.811 -5.847 15.832 1.00 57.56 93 SER A CA 1
ATOM 740 C C . SER A 1 93 ? -9.023 -5.763 17.344 1.00 57.56 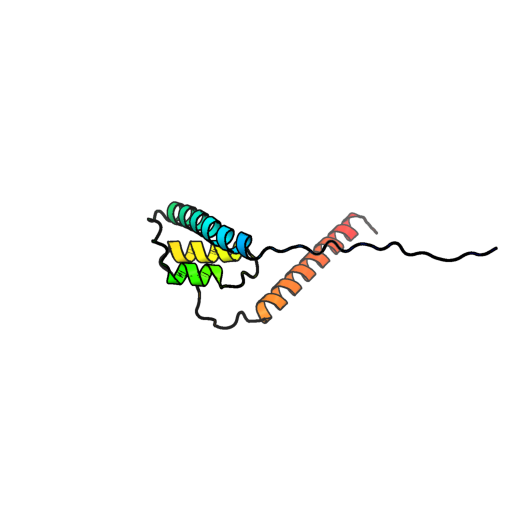93 SER A C 1
ATOM 742 O O . SER A 1 93 ? -8.620 -4.779 17.961 1.00 57.56 93 SER A O 1
ATOM 744 N N . LEU A 1 94 ? -9.587 -6.821 17.938 1.00 59.62 94 LEU A N 1
ATOM 745 C CA . LEU A 1 94 ? -9.749 -6.960 19.387 1.00 59.62 94 LEU A CA 1
ATOM 746 C C . LEU A 1 94 ? -8.390 -6.991 20.107 1.00 59.62 94 LEU A C 1
ATOM 748 O O . LEU A 1 94 ? -8.194 -6.243 21.061 1.00 59.62 94 LEU A O 1
ATOM 752 N N . GLY A 1 95 ? -7.419 -7.757 19.594 1.00 73.69 95 GLY A N 1
ATOM 753 C CA . GLY A 1 95 ? -6.075 -7.823 20.179 1.00 73.69 95 GLY A CA 1
ATOM 754 C C . GLY A 1 95 ? -5.276 -6.520 20.056 1.00 73.69 95 GLY A C 1
ATOM 755 O O . GLY A 1 95 ? -4.511 -6.176 20.954 1.00 73.69 95 GLY A O 1
ATOM 756 N N . PHE A 1 96 ? -5.462 -5.754 18.974 1.00 68.94 96 PHE A N 1
ATOM 757 C CA . PHE A 1 96 ? -4.833 -4.435 18.851 1.00 68.94 96 PHE A CA 1
ATOM 758 C C . PHE A 1 96 ? -5.422 -3.427 19.844 1.00 68.94 96 PHE A C 1
ATOM 760 O O . PHE A 1 96 ? -4.666 -2.704 20.487 1.00 68.94 96 PHE A O 1
ATOM 767 N N . ALA A 1 97 ? -6.749 -3.392 19.995 1.00 73.12 97 ALA A N 1
ATOM 768 C CA . ALA A 1 97 ? -7.404 -2.512 20.960 1.00 73.12 97 ALA A CA 1
ATOM 769 C C . ALA A 1 97 ? -6.952 -2.813 22.400 1.00 73.12 97 ALA A C 1
ATOM 771 O O . ALA A 1 97 ? -6.620 -1.894 23.143 1.00 73.12 97 ALA A O 1
ATOM 772 N N . GLU A 1 98 ? -6.847 -4.094 22.759 1.00 76.31 98 GLU A N 1
ATOM 773 C CA . GLU A 1 98 ? -6.347 -4.534 24.066 1.00 76.31 98 GLU A CA 1
ATOM 774 C C . GLU A 1 98 ? -4.877 -4.139 24.294 1.00 76.31 98 GLU A C 1
ATOM 776 O O . GLU A 1 98 ? -4.518 -3.641 25.364 1.00 76.31 98 GLU A O 1
ATOM 781 N N . ALA A 1 99 ? -4.024 -4.288 23.273 1.00 74.06 99 ALA A N 1
ATOM 782 C CA . ALA A 1 99 ? -2.623 -3.878 23.342 1.00 74.06 99 ALA A CA 1
ATOM 783 C C . ALA A 1 99 ? -2.462 -2.358 23.536 1.00 74.06 99 ALA A C 1
ATOM 785 O O . ALA A 1 99 ? -1.597 -1.922 24.298 1.00 74.06 99 ALA A O 1
ATOM 786 N N . VAL A 1 100 ? -3.304 -1.553 22.878 1.00 80.50 100 VAL A N 1
ATOM 787 C CA . VAL A 1 100 ? -3.331 -0.092 23.056 1.00 80.50 100 VAL A CA 1
ATOM 788 C C . VAL A 1 100 ? -3.770 0.267 24.474 1.00 80.50 100 VAL A C 1
ATOM 790 O O . VAL A 1 100 ? -3.105 1.060 25.132 1.00 80.50 100 VAL A O 1
ATOM 793 N N . GLU A 1 101 ? -4.824 -0.363 24.985 1.00 83.19 101 GLU A N 1
ATOM 794 C CA . GLU A 1 101 ? -5.344 -0.090 26.326 1.00 83.19 101 GLU A CA 1
ATOM 795 C C . GLU A 1 101 ? -4.331 -0.462 27.430 1.00 83.19 101 GLU A C 1
ATOM 797 O O . GLU A 1 101 ? -4.172 0.254 28.420 1.00 83.19 101 GLU A O 1
ATOM 802 N N . ALA A 1 102 ? -3.595 -1.566 27.261 1.00 78.44 102 ALA A N 1
ATOM 803 C CA . ALA A 1 102 ? -2.505 -1.943 28.162 1.00 78.44 102 ALA A CA 1
ATOM 804 C C . ALA A 1 102 ? -1.371 -0.903 28.164 1.00 78.44 102 ALA A C 1
ATOM 806 O O . ALA A 1 102 ? -0.844 -0.556 29.224 1.00 78.44 102 ALA A O 1
ATOM 807 N N . PHE A 1 103 ? -1.026 -0.372 26.990 1.00 80.00 103 PHE A N 1
ATOM 808 C CA . PHE A 1 103 ? -0.015 0.671 26.858 1.00 80.00 103 PHE A CA 1
ATOM 809 C C . PHE A 1 103 ? -0.473 2.005 27.469 1.00 80.00 103 PHE A C 1
ATOM 811 O O . PHE A 1 103 ? 0.288 2.636 28.200 1.00 80.00 103 PHE A O 1
ATOM 818 N N . GLU A 1 104 ? -1.727 2.405 27.248 1.00 86.12 104 GLU A N 1
ATOM 819 C CA . GLU A 1 104 ? -2.319 3.603 27.858 1.00 86.12 104 GLU A CA 1
ATOM 820 C C . GLU A 1 104 ? -2.347 3.509 29.386 1.00 86.12 104 GLU A C 1
ATOM 822 O O . GLU A 1 104 ? -1.950 4.453 30.073 1.00 86.12 104 GLU A O 1
ATOM 827 N N . ARG A 1 105 ? -2.729 2.347 29.934 1.00 83.75 105 ARG A N 1
ATOM 828 C CA . ARG A 1 105 ? -2.654 2.087 31.379 1.00 83.75 105 ARG A CA 1
ATOM 829 C C . ARG A 1 105 ? -1.231 2.220 31.916 1.00 83.75 105 ARG A C 1
ATOM 831 O O . ARG A 1 105 ? -1.048 2.808 32.980 1.00 83.75 105 ARG A O 1
ATOM 838 N N . SER A 1 106 ? -0.234 1.719 31.185 1.00 81.31 106 SER A N 1
ATOM 839 C CA . SER A 1 106 ? 1.176 1.848 31.572 1.00 81.31 106 SER A CA 1
ATOM 840 C C . SER A 1 106 ? 1.633 3.307 31.574 1.00 81.31 106 SER A C 1
ATOM 842 O O . SER A 1 106 ? 2.258 3.746 32.534 1.00 81.31 106 SER A O 1
ATOM 844 N N . LEU A 1 107 ? 1.282 4.080 30.541 1.00 84.69 107 LEU A N 1
ATOM 845 C CA . LEU A 1 107 ? 1.635 5.499 30.449 1.00 84.69 107 LEU A CA 1
ATOM 846 C C . LEU A 1 107 ? 1.015 6.325 31.578 1.00 84.69 107 LEU A C 1
ATOM 848 O O . LEU A 1 107 ? 1.678 7.196 32.140 1.00 84.69 107 LEU A O 1
ATOM 852 N N . LEU A 1 108 ? -0.246 6.052 31.920 1.00 73.94 108 LEU A N 1
ATOM 853 C CA . LEU A 1 108 ? -0.928 6.729 33.019 1.00 73.94 108 LEU A CA 1
ATOM 854 C C . LEU A 1 108 ? -0.337 6.340 34.380 1.00 73.94 108 LEU A C 1
ATOM 856 O O . LEU A 1 108 ? -0.154 7.217 35.219 1.00 73.94 108 LEU A O 1
ATOM 860 N N . GLY A 1 109 ? 0.010 5.066 34.590 1.00 78.94 109 GLY A N 1
ATOM 861 C CA . GLY A 1 109 ? 0.667 4.597 35.815 1.00 78.94 109 GLY A CA 1
ATOM 862 C C . GLY A 1 109 ? 2.045 5.228 36.027 1.00 78.94 109 GLY A C 1
ATOM 863 O O . GLY A 1 109 ? 2.315 5.772 37.100 1.00 78.94 109 GLY A O 1
ATOM 864 N N . ASP A 1 110 ? 2.874 5.243 34.982 1.00 77.94 110 ASP A N 1
ATOM 865 C CA . ASP A 1 110 ? 4.201 5.864 35.012 1.00 77.94 110 ASP A CA 1
ATOM 866 C C . ASP A 1 110 ? 4.115 7.380 35.236 1.00 77.94 110 ASP A C 1
ATOM 868 O O . ASP A 1 110 ? 4.918 7.954 35.980 1.00 77.94 110 ASP A O 1
ATOM 872 N N . ALA A 1 111 ? 3.134 8.045 34.616 1.00 78.12 111 ALA A N 1
ATOM 873 C CA . ALA A 1 111 ? 2.886 9.467 34.825 1.00 78.12 111 ALA A CA 1
ATOM 874 C C . ALA A 1 111 ? 2.465 9.762 36.274 1.00 78.12 111 ALA A C 1
ATOM 876 O O . ALA A 1 111 ? 3.018 10.683 36.875 1.00 78.12 111 ALA A O 1
ATOM 877 N N . LEU A 1 112 ? 1.566 8.956 36.853 1.00 76.94 112 LEU A N 1
ATOM 878 C CA . LEU A 1 112 ? 1.099 9.114 38.236 1.00 76.94 112 LEU A CA 1
ATOM 879 C C . LEU A 1 112 ? 2.221 8.857 39.258 1.00 76.94 112 LEU A C 1
ATOM 881 O O . LEU A 1 112 ? 2.358 9.589 40.238 1.00 76.94 112 LEU A O 1
ATOM 885 N N . GLN A 1 113 ? 3.069 7.849 39.015 1.00 75.25 113 GLN A N 1
ATOM 886 C CA . GLN A 1 113 ? 4.246 7.576 39.849 1.00 75.25 113 GLN A CA 1
ATOM 887 C C . GLN A 1 113 ? 5.281 8.701 39.779 1.00 75.25 113 GLN A C 1
ATOM 889 O O . GLN A 1 113 ? 5.928 9.001 40.782 1.00 75.25 113 GLN A O 1
ATOM 894 N N . ARG A 1 114 ? 5.437 9.339 38.614 1.00 69.69 114 ARG A N 1
ATOM 895 C CA . ARG A 1 114 ? 6.345 10.479 38.432 1.00 69.69 114 ARG A CA 1
ATOM 896 C C . ARG A 1 114 ? 5.801 11.780 39.012 1.00 69.69 114 ARG A C 1
ATOM 898 O O . ARG A 1 114 ? 6.605 12.610 39.428 1.00 69.69 114 ARG A O 1
ATOM 905 N N . SER A 1 115 ? 4.482 11.969 39.033 1.00 73.19 115 SER A N 1
ATOM 906 C CA . SER A 1 115 ? 3.854 13.158 39.618 1.00 73.19 115 SER A CA 1
ATOM 907 C C . SER A 1 115 ? 3.616 13.050 41.126 1.00 73.19 115 SER A C 1
ATOM 909 O O . SER A 1 115 ? 3.308 14.064 41.739 1.00 73.19 115 SER A O 1
ATOM 911 N N . GLY A 1 116 ? 3.826 11.876 41.735 1.00 63.66 116 GLY A N 1
ATOM 912 C CA . GLY A 1 116 ? 3.879 11.724 43.193 1.00 63.66 116 GLY A CA 1
ATOM 913 C C . GLY A 1 116 ? 2.532 11.795 43.922 1.00 63.66 116 GLY A C 1
ATOM 914 O O . GLY A 1 116 ? 2.538 12.067 45.121 1.00 63.66 116 GLY A O 1
ATOM 915 N N . GLY A 1 117 ? 1.419 11.507 43.236 1.00 50.72 117 GLY A N 1
ATOM 916 C CA . GLY A 1 117 ? 0.057 11.623 43.783 1.00 50.72 117 GLY A CA 1
ATOM 917 C C . GLY A 1 117 ? -0.573 12.982 43.529 1.00 50.72 117 GLY A C 1
ATOM 918 O O . GLY A 1 117 ? -0.103 13.974 44.123 1.00 50.72 117 GLY A O 1
#

pLDDT: mean 72.85, std 17.67, range [35.91, 93.81]

Sequence (117 aa):
MKTTDDSVAVASKGRKNNPEKTREDILQLFEHFLQLSSLRFDREPPVLDRQTSSNLMSHDWPGNVRELRNVAERFALGLPAFKQSGTVSENQSLGFAEAVEAFERSLLGDALQRSGG

InterPro domains:
  IPR002078 RNA polymerase sigma factor 54 interaction domain [PS50045] (23-77)
  IPR025944 Sigma-54 interaction domain, conserved site [PS00688] (61-70)
  IPR027417 P-loop containing nucleoside triphosphate hydrolase [SSF52540] (18-77)
  IPR058031 NorR-like, AAA+ ATPase lid domain [PF25601] (23-76)

Foldseek 3Di:
DDDDDDDPPPPPPPPPPPLVVLLVVLVVLLVVLLVVLLVVVVHDRDDDDPVNSVVSSPDDDPVPNVLSSVLSNCVSVVHHSDDDPPDPDCVVVVVVVVVVVVVVVVVVVVVCVVVVD

Organism: NCBI:txid629263